Protein AF-A0AAW6GYL0-F1 (afdb_monomer_lite)

Secondary structure (DSSP, 8-state):
-HHHHHHHHHTTS-------------------------------PPPPPPPPPPPHHHHHHHHTT-EEHHHH-TTSEE--GGGSS-STTSS---SS--S-EE-HHHHHHHHHHHHHHHHH-TT---EES-----HHHHHHHHHHHTT-

Organism: Bacteroides uniformis (NCBI:txid820)

pLDDT: mean 76.3, std 22.72, range [28.3, 98.75]

Sequence (148 aa):
MERYFFYLLYLLLGCSLCGCSRKQAPKQAQDPDTETTIPYADTIAAPVPPAPVKSRTARYLDSLGFVNIAEADSSIAIDLMYTRADNFTGTLLYEDLKEAYLHPDAMKSLKRAQRLLKEQYPGYSLIVYDAARPLSVQQKMWDVVKGT

Foldseek 3Di:
DVVVVVVVVVVVPDDDDDDDDDDDDDDDDDDDDDDDDDDDDPPPPDPDPPDDDAFPVRVVCVVVVWDFLCVLDVQAAEAAQLCDCPDPLSDNLDDRDPTATADPVVSVVQVVVQVVCCVVPVPDHHYHHHHDDPVSSVVVVCVSPVPD

InterPro domains:
  IPR000755 D-alanyl-D-alanine dipeptidase [PF01427] (63-145)
  IPR000755 D-alanyl-D-alanine dipeptidase [PTHR43126] (56-143)
  IPR009045 Peptidase M74/Hedgehog-like, zinc-binding domain superfamily [G3DSA:3.30.1380.10] (63-148)
  IPR009045 Peptidase M74/Hedgehog-like, zinc-binding domain superfamily [SSF55166] (65-147)

Structure (mmCIF, N/CA/C/O backbone):
data_AF-A0AAW6GYL0-F1
#
_entry.id   AF-A0AAW6GYL0-F1
#
loop_
_atom_site.group_PDB
_atom_site.id
_atom_site.type_symbol
_atom_site.label_atom_id
_atom_site.label_alt_id
_atom_site.label_comp_id
_atom_site.label_asym_id
_atom_site.label_entity_id
_atom_site.label_seq_id
_atom_site.pdbx_PDB_ins_code
_atom_site.Cartn_x
_atom_site.Cartn_y
_atom_site.Cartn_z
_atom_site.occupancy
_atom_site.B_iso_or_equiv
_atom_site.auth_seq_id
_atom_site.auth_comp_id
_atom_site.auth_asym_id
_atom_site.auth_atom_id
_atom_site.pdbx_PDB_model_num
ATOM 1 N N . MET A 1 1 ? -42.664 20.761 11.178 1.00 59.00 1 MET A N 1
ATOM 2 C CA . MET A 1 1 ? -41.863 19.770 11.927 1.00 59.00 1 MET A CA 1
ATOM 3 C C . MET A 1 1 ? -42.710 18.694 12.613 1.00 59.00 1 MET A C 1
ATOM 5 O O . MET A 1 1 ? -42.156 17.676 12.988 1.00 59.00 1 MET A O 1
ATOM 9 N N . GLU A 1 2 ? -44.042 18.806 12.625 1.00 56.12 2 GLU A N 1
ATOM 10 C CA . GLU A 1 2 ? -44.925 17.817 13.276 1.00 56.12 2 GLU A CA 1
ATOM 11 C C . GLU A 1 2 ? -45.113 16.482 12.526 1.00 56.12 2 GLU A C 1
ATOM 13 O O . GLU A 1 2 ? -45.552 15.502 13.113 1.00 56.12 2 GLU A O 1
ATOM 18 N N . ARG A 1 3 ? -44.762 16.382 11.234 1.00 58.84 3 ARG A N 1
ATOM 19 C CA . ARG A 1 3 ? -44.929 15.128 10.461 1.00 58.84 3 ARG A CA 1
ATOM 20 C C . ARG A 1 3 ? -43.834 14.084 10.701 1.00 58.84 3 ARG A C 1
ATOM 22 O O . ARG A 1 3 ? -44.061 12.912 10.424 1.00 58.84 3 ARG A O 1
ATOM 29 N N . TYR A 1 4 ? -42.679 14.490 11.231 1.00 56.91 4 TYR A N 1
ATOM 30 C CA . TYR A 1 4 ? -41.587 13.569 11.572 1.00 56.91 4 TYR A CA 1
ATOM 31 C C . TYR A 1 4 ? -41.749 12.958 12.968 1.00 56.91 4 TYR A C 1
ATOM 33 O O . TYR A 1 4 ? -41.254 11.862 13.214 1.00 56.91 4 TYR A O 1
ATOM 41 N N . PHE A 1 5 ? -42.501 13.616 13.856 1.00 57.81 5 PHE A N 1
ATOM 42 C CA . PHE A 1 5 ? -42.729 13.133 15.216 1.00 57.81 5 PHE A CA 1
ATOM 43 C C . PHE A 1 5 ? -43.611 11.872 15.239 1.00 57.81 5 PHE A C 1
ATOM 45 O O . PHE A 1 5 ? -43.321 10.919 15.958 1.00 57.81 5 PHE A O 1
ATOM 52 N N . PHE A 1 6 ? -44.623 11.803 14.365 1.00 53.12 6 PHE A N 1
ATOM 53 C CA . PHE A 1 6 ? -45.482 10.618 14.234 1.00 53.12 6 PHE A CA 1
ATOM 54 C C . PHE A 1 6 ? -44.770 9.406 13.612 1.00 53.12 6 PHE A C 1
ATOM 56 O O . PHE A 1 6 ? -45.065 8.273 13.984 1.00 53.12 6 PHE A O 1
ATOM 63 N N . TYR A 1 7 ? -43.800 9.626 12.717 1.00 54.84 7 TYR A N 1
ATOM 64 C CA . TYR A 1 7 ? -42.993 8.545 12.134 1.00 54.84 7 TYR A CA 1
ATOM 65 C C . TYR A 1 7 ? -41.985 7.958 13.133 1.00 54.84 7 TYR A C 1
ATOM 67 O O . TYR A 1 7 ? -41.712 6.760 13.095 1.00 54.84 7 TYR A O 1
ATOM 75 N N . LEU A 1 8 ? -41.480 8.773 14.064 1.00 50.19 8 LEU A N 1
ATOM 76 C CA . LEU A 1 8 ? -40.558 8.325 15.110 1.00 50.19 8 LEU A CA 1
ATOM 77 C C . LEU A 1 8 ? -41.267 7.514 16.213 1.00 50.19 8 LEU A C 1
ATOM 79 O O . LEU A 1 8 ? -40.656 6.638 16.820 1.00 50.19 8 LEU A O 1
ATOM 83 N N . LEU A 1 9 ? -42.568 7.746 16.429 1.00 44.72 9 LEU A N 1
ATOM 84 C CA . LEU A 1 9 ? -43.371 7.006 17.410 1.00 44.72 9 LEU A CA 1
ATOM 85 C C . LEU A 1 9 ? -43.810 5.614 16.907 1.00 44.72 9 LEU A C 1
ATOM 87 O O . LEU A 1 9 ? -44.020 4.711 17.711 1.00 44.72 9 LEU A O 1
ATOM 91 N N . TYR A 1 10 ? -43.896 5.411 15.587 1.00 52.28 10 TYR A N 1
ATOM 92 C CA . TYR A 1 10 ? -44.300 4.131 14.982 1.00 52.28 10 TYR A CA 1
ATOM 93 C C . TYR A 1 10 ? -43.155 3.110 14.830 1.00 52.28 10 TYR A C 1
ATOM 95 O O . TYR A 1 10 ? -43.420 1.927 14.632 1.00 52.28 10 TYR A O 1
ATOM 103 N N . LEU A 1 11 ? -41.887 3.527 14.954 1.00 44.16 11 LEU A N 1
ATOM 104 C CA . LEU A 1 11 ? -40.728 2.632 14.807 1.00 44.16 11 LEU A CA 1
ATOM 105 C C . LEU A 1 11 ? -40.348 1.892 16.110 1.00 44.16 11 LEU A C 1
ATOM 107 O O . LEU A 1 11 ? -39.567 0.946 16.073 1.00 44.16 11 LEU A O 1
ATOM 111 N N . LEU A 1 12 ? -40.902 2.292 17.262 1.00 47.59 12 LEU A N 1
ATOM 112 C CA . LEU A 1 12 ? -40.569 1.731 18.584 1.00 47.59 12 LEU A CA 1
ATOM 113 C C . LEU A 1 12 ? -41.553 0.654 19.088 1.00 47.59 12 LEU A C 1
ATOM 115 O O . LEU A 1 12 ? -41.420 0.193 20.218 1.00 47.59 12 LEU A O 1
ATOM 119 N N . LEU A 1 13 ? -42.526 0.227 18.274 1.00 57.84 13 LEU A N 1
ATOM 120 C CA . LEU A 1 13 ? -43.645 -0.628 18.714 1.00 57.84 13 LEU A CA 1
ATOM 121 C C . LEU A 1 13 ? -43.793 -1.959 17.952 1.00 57.84 13 LEU A C 1
ATOM 123 O O . LEU A 1 13 ? -44.856 -2.573 17.984 1.00 57.84 13 LEU A O 1
ATOM 127 N N . GLY A 1 14 ? -42.736 -2.447 17.296 1.00 52.59 14 GLY A N 1
ATOM 128 C CA . GLY A 1 14 ? -42.787 -3.676 16.495 1.00 52.59 14 GLY A CA 1
ATOM 129 C C . GLY A 1 14 ? -41.647 -4.648 16.779 1.00 52.59 14 GLY A C 1
ATOM 130 O O . GLY A 1 14 ? -40.642 -4.599 16.084 1.00 52.59 14 GLY A O 1
ATOM 131 N N . CYS A 1 15 ? -41.815 -5.499 17.799 1.00 43.53 15 CYS A N 1
ATOM 132 C CA . CYS A 1 15 ? -41.383 -6.912 17.869 1.00 43.53 15 CYS A CA 1
ATOM 133 C C . CYS A 1 15 ? -41.398 -7.388 19.330 1.00 43.53 15 CYS A C 1
ATOM 135 O O . CYS A 1 15 ? -40.367 -7.622 19.957 1.00 43.53 15 CYS A O 1
ATOM 137 N N . SER A 1 16 ? -42.609 -7.523 19.871 1.00 42.50 16 SER A N 1
ATOM 138 C CA . SER A 1 16 ? -42.868 -8.350 21.045 1.00 42.50 16 SER A CA 1
ATOM 139 C C . SER A 1 16 ? -43.433 -9.688 20.564 1.00 42.50 16 SER A C 1
ATOM 141 O O . SER A 1 16 ? -44.290 -9.706 19.684 1.00 42.50 16 SER A O 1
ATOM 143 N N . LEU A 1 17 ? -42.984 -10.767 21.210 1.00 47.47 17 LEU A N 1
ATOM 144 C CA . LEU A 1 17 ? -43.530 -12.131 21.191 1.00 47.47 17 LEU A CA 1
ATOM 145 C C . LEU A 1 17 ? -43.095 -13.052 20.032 1.00 47.47 17 LEU A C 1
ATOM 147 O O . LEU A 1 17 ? -43.786 -13.222 19.035 1.00 47.47 17 LEU A O 1
ATOM 151 N N . CYS A 1 18 ? -42.023 -13.811 20.277 1.00 39.75 18 CYS A N 1
ATOM 152 C CA . CYS A 1 18 ? -42.004 -15.235 19.942 1.00 39.75 18 CYS A CA 1
ATOM 153 C C . CYS A 1 18 ? -41.511 -16.002 21.175 1.00 39.75 18 CYS A C 1
ATOM 155 O O . CYS A 1 18 ? -40.316 -16.108 21.441 1.00 39.75 18 CYS A O 1
ATOM 157 N N . GLY A 1 19 ? -42.466 -16.449 21.988 1.00 37.62 19 GLY A N 1
ATOM 158 C CA . GLY A 1 19 ? -42.246 -17.382 23.080 1.00 37.62 19 GLY A CA 1
ATOM 159 C C . GLY A 1 19 ? -42.923 -18.704 22.746 1.00 37.62 19 GLY A C 1
ATOM 160 O O . GLY A 1 19 ? -44.115 -18.715 22.466 1.00 37.62 19 GLY A O 1
ATOM 161 N N . CYS A 1 20 ? -42.178 -19.804 22.839 1.00 40.09 20 CYS A N 1
ATOM 162 C CA . CYS A 1 20 ? -42.718 -21.143 23.063 1.00 40.09 20 CYS A CA 1
ATOM 163 C C . CYS A 1 20 ? -41.805 -21.870 24.057 1.00 40.09 20 CYS A C 1
ATOM 165 O O . CYS A 1 20 ? -40.592 -21.960 23.878 1.00 40.09 20 CYS A O 1
ATOM 167 N N . SER A 1 21 ? -42.415 -22.330 25.148 1.00 34.84 21 SER A N 1
ATOM 168 C CA . SER A 1 21 ? -41.786 -22.929 26.324 1.00 34.84 21 SER A CA 1
ATOM 169 C C . SER A 1 21 ? -41.535 -24.436 26.183 1.00 34.84 21 SER A C 1
ATOM 171 O O . SER A 1 21 ? -42.424 -25.181 25.790 1.00 34.84 21 SER A O 1
ATOM 173 N N . ARG A 1 22 ? -40.345 -24.848 26.645 1.00 42.56 22 ARG A N 1
ATOM 174 C CA . ARG A 1 22 ? -40.067 -25.831 27.719 1.00 42.56 22 ARG A CA 1
ATOM 175 C C . ARG A 1 22 ? -40.692 -27.235 27.633 1.00 42.56 22 ARG A C 1
ATOM 177 O O . ARG A 1 22 ? -41.895 -27.377 27.809 1.00 42.56 22 ARG A O 1
ATOM 184 N N . LYS A 1 23 ? -39.837 -28.272 27.676 1.00 36.44 23 LYS A N 1
ATOM 185 C CA . LYS A 1 23 ? -40.008 -29.444 28.567 1.00 36.44 23 LYS A CA 1
ATOM 186 C C . LYS A 1 23 ? -38.651 -29.967 29.066 1.00 36.44 23 LYS A C 1
ATOM 188 O O . LYS A 1 23 ? -37.747 -30.212 28.280 1.00 36.44 23 LYS A O 1
ATOM 193 N N . GLN A 1 24 ? -38.541 -30.118 30.387 1.00 41.09 24 GLN A N 1
ATOM 194 C CA . GLN A 1 24 ? -37.512 -30.868 31.121 1.00 41.09 24 GLN A CA 1
ATOM 195 C C . GLN A 1 24 ? -38.143 -32.153 31.674 1.00 41.09 24 GLN A C 1
ATOM 197 O O . GLN A 1 24 ? -39.310 -32.096 32.062 1.00 41.09 24 GLN A O 1
ATOM 202 N N . ALA A 1 25 ? -37.354 -33.231 31.791 1.00 38.41 25 ALA A N 1
ATOM 203 C CA . ALA A 1 25 ? -37.314 -34.222 32.893 1.00 38.41 25 ALA A CA 1
ATOM 204 C C . ALA A 1 25 ? -36.426 -35.435 32.489 1.00 38.41 25 ALA A C 1
ATOM 206 O O . ALA A 1 25 ? -36.305 -35.675 31.291 1.00 38.41 25 ALA A O 1
ATOM 207 N N . PRO A 1 26 ? -35.951 -36.307 33.411 1.00 36.94 26 PRO A N 1
ATOM 208 C CA . PRO A 1 26 ? -35.303 -36.056 34.712 1.00 36.94 26 PRO A CA 1
ATOM 209 C C . PRO A 1 26 ? -34.039 -36.941 34.991 1.00 36.94 26 PRO A C 1
ATOM 211 O O . PRO A 1 26 ? -33.805 -37.928 34.309 1.00 36.94 26 PRO A O 1
ATOM 214 N N . LYS A 1 27 ? -33.285 -36.569 36.052 1.00 28.30 27 LYS A N 1
ATOM 215 C CA . LYS A 1 27 ? -32.412 -37.341 36.993 1.00 28.30 27 LYS A CA 1
ATOM 216 C C . LYS A 1 27 ? -31.652 -38.605 36.522 1.00 28.30 27 LYS A C 1
ATOM 218 O O . LYS A 1 27 ? -32.295 -39.600 36.232 1.00 28.30 27 LYS A O 1
ATOM 223 N N . GLN A 1 28 ? -30.338 -38.671 36.800 1.00 31.31 28 GLN A N 1
ATOM 224 C CA . GLN A 1 28 ? -29.780 -39.316 38.015 1.00 31.31 28 GLN A CA 1
ATOM 225 C C . GLN A 1 28 ? -28.267 -39.045 38.171 1.00 31.31 28 GLN A C 1
ATOM 227 O O . GLN A 1 28 ? -27.559 -38.865 37.189 1.00 31.31 28 GLN A O 1
ATOM 232 N N . ALA A 1 29 ? -27.807 -38.978 39.421 1.00 35.47 29 ALA A N 1
ATOM 233 C CA . ALA A 1 29 ? -26.422 -38.771 39.837 1.00 35.47 29 ALA A CA 1
ATOM 234 C C . ALA A 1 29 ? -25.670 -40.104 39.973 1.00 35.47 29 ALA A C 1
ATOM 236 O O . ALA A 1 29 ? -26.297 -41.065 40.405 1.00 35.47 29 ALA A O 1
ATOM 237 N N . GLN A 1 30 ? -24.359 -40.124 39.700 1.00 31.91 30 GLN A N 1
ATOM 238 C CA . GLN A 1 30 ? -23.316 -40.666 40.591 1.00 31.91 30 GLN A CA 1
ATOM 239 C C . GLN A 1 30 ? -21.930 -40.614 39.934 1.00 31.91 30 GLN A C 1
ATOM 241 O O . GLN A 1 30 ? -21.728 -41.114 38.833 1.00 31.91 30 GLN A O 1
ATOM 246 N N . ASP A 1 31 ? -21.010 -39.998 40.668 1.00 41.09 31 ASP A N 1
ATOM 247 C CA . ASP A 1 31 ? -19.559 -40.135 40.568 1.00 41.09 31 ASP A CA 1
ATOM 248 C C . ASP A 1 31 ? -19.160 -41.516 41.127 1.00 41.09 31 ASP A C 1
ATOM 250 O O . ASP A 1 31 ? -19.788 -41.982 42.091 1.00 41.09 31 ASP A O 1
ATOM 254 N N . PRO A 1 32 ? -18.186 -42.206 40.517 1.00 38.94 32 PRO A N 1
ATOM 255 C CA . PRO A 1 32 ? -16.991 -42.465 41.308 1.00 38.94 32 PRO A CA 1
ATOM 256 C C . PRO A 1 32 ? -15.691 -42.358 40.501 1.00 38.94 32 PRO A C 1
ATOM 258 O O . PRO A 1 32 ? -15.515 -42.998 39.462 1.00 38.94 32 PRO A O 1
ATOM 261 N N . ASP A 1 33 ? -14.756 -41.615 41.081 1.00 40.06 33 ASP A N 1
ATOM 262 C CA . ASP A 1 33 ? -13.311 -41.823 41.091 1.00 40.06 33 ASP A CA 1
ATOM 263 C C . ASP A 1 33 ? -12.837 -43.116 40.406 1.00 40.06 33 ASP A C 1
ATOM 265 O O . ASP A 1 33 ? -12.988 -44.232 40.911 1.00 40.06 33 ASP A O 1
ATOM 269 N N . THR A 1 34 ? -12.168 -42.971 39.265 1.00 34.66 34 THR A N 1
ATOM 270 C CA . THR A 1 34 ? -11.140 -43.925 38.842 1.00 34.66 34 THR A CA 1
ATOM 271 C C . THR A 1 34 ? -9.997 -43.143 38.218 1.00 34.66 34 THR A C 1
ATOM 273 O O . THR A 1 34 ? -9.993 -42.785 37.042 1.00 34.66 34 THR A O 1
ATOM 276 N N . GLU A 1 35 ? -9.018 -42.868 39.070 1.00 44.88 35 GLU A N 1
ATOM 277 C CA . GLU A 1 35 ? -7.648 -42.555 38.709 1.00 44.88 35 GLU A CA 1
ATOM 278 C C . GLU A 1 35 ? -7.136 -43.640 37.749 1.00 44.88 35 GLU A C 1
ATOM 280 O O . GLU A 1 35 ? -6.957 -44.804 38.103 1.00 44.88 35 GLU A O 1
ATOM 285 N N . THR A 1 36 ? -6.955 -43.288 36.480 1.00 35.53 36 THR A N 1
ATOM 286 C CA . THR A 1 36 ? -6.144 -44.079 35.555 1.00 35.53 36 THR A CA 1
ATOM 287 C C . THR A 1 36 ? -5.279 -43.119 34.768 1.00 35.53 36 THR A C 1
ATOM 289 O O . THR A 1 36 ? -5.663 -42.558 33.745 1.00 35.53 36 THR A O 1
ATOM 292 N N . THR A 1 37 ? -4.091 -42.921 35.322 1.00 44.31 37 THR A N 1
ATOM 293 C CA . THR A 1 37 ? -2.907 -42.348 34.700 1.00 44.31 37 THR A CA 1
ATOM 294 C C . THR A 1 37 ? -2.661 -43.013 33.346 1.00 44.31 37 THR A C 1
ATOM 296 O O . THR A 1 37 ? -2.134 -44.122 33.279 1.00 44.31 37 THR A O 1
ATOM 299 N N . ILE A 1 38 ? -3.038 -42.339 32.257 1.00 46.97 38 ILE A N 1
ATOM 300 C CA . ILE A 1 38 ? -2.552 -42.662 30.914 1.00 46.97 38 ILE A CA 1
ATOM 301 C C . ILE A 1 38 ? -1.407 -41.685 30.615 1.00 46.97 38 ILE A C 1
ATOM 303 O O . ILE A 1 38 ? -1.604 -40.472 30.723 1.00 46.97 38 ILE A O 1
ATOM 307 N N . PRO A 1 39 ? -0.197 -42.185 30.312 1.00 42.12 39 PRO A N 1
ATOM 308 C CA . PRO A 1 39 ? 0.994 -41.361 30.171 1.00 42.12 39 PRO A CA 1
ATOM 309 C C . PRO A 1 39 ? 0.854 -40.406 28.983 1.00 42.12 39 PRO A C 1
ATOM 311 O O . PRO A 1 39 ? 0.463 -40.812 27.888 1.00 42.12 39 PRO A O 1
ATOM 314 N N . TYR A 1 40 ? 1.195 -39.136 29.221 1.00 44.03 40 TYR A N 1
ATOM 315 C CA . TYR A 1 40 ? 1.368 -38.115 28.193 1.00 44.03 40 TYR A CA 1
ATOM 316 C C . TYR A 1 40 ? 2.345 -38.636 27.136 1.00 44.03 40 TYR A C 1
ATOM 318 O O . TYR A 1 40 ? 3.555 -38.666 27.347 1.00 44.03 40 TYR A O 1
ATOM 326 N N . ALA A 1 41 ? 1.808 -39.070 25.998 1.00 41.22 41 ALA A N 1
ATOM 327 C CA . ALA A 1 41 ? 2.597 -39.216 24.794 1.00 41.22 41 ALA A CA 1
ATOM 328 C C . ALA A 1 41 ? 2.952 -37.804 24.323 1.00 41.22 41 ALA A C 1
ATOM 330 O O . ALA A 1 41 ? 2.061 -37.010 24.006 1.00 41.22 41 ALA A O 1
ATOM 331 N N . ASP A 1 42 ? 4.252 -37.506 24.322 1.00 46.69 42 ASP A N 1
ATOM 332 C CA . ASP A 1 42 ? 4.854 -36.328 23.709 1.00 46.69 42 ASP A CA 1
ATOM 333 C C . ASP A 1 42 ? 4.278 -36.132 22.306 1.00 46.69 42 ASP A C 1
ATOM 335 O O . ASP A 1 42 ? 4.674 -36.770 21.327 1.00 46.69 42 ASP A O 1
ATOM 339 N N . THR A 1 43 ? 3.299 -35.239 22.207 1.00 54.97 43 THR A N 1
ATOM 340 C CA . THR A 1 43 ? 2.833 -34.748 20.921 1.00 54.97 43 THR A CA 1
ATOM 341 C C . THR A 1 43 ? 3.906 -33.784 20.455 1.00 54.97 43 THR A C 1
ATOM 343 O O . THR A 1 43 ? 3.921 -32.618 20.847 1.00 54.97 43 THR A O 1
ATOM 346 N N . ILE A 1 44 ? 4.849 -34.295 19.664 1.00 52.12 44 ILE A N 1
ATOM 347 C CA . ILE A 1 44 ? 5.792 -33.474 18.910 1.00 52.12 44 ILE A CA 1
ATOM 348 C C . ILE A 1 44 ? 4.941 -32.505 18.092 1.00 52.12 44 ILE A C 1
ATOM 350 O O . ILE A 1 44 ? 4.287 -32.896 17.123 1.00 52.12 44 ILE A O 1
ATOM 354 N N . ALA A 1 45 ? 4.896 -31.248 18.535 1.00 53.41 45 ALA A N 1
ATOM 355 C CA . ALA A 1 45 ? 4.275 -30.170 17.796 1.00 53.41 45 ALA 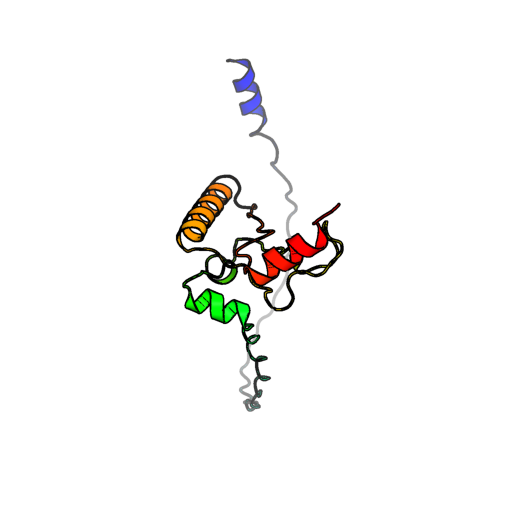A CA 1
ATOM 356 C C . ALA A 1 45 ? 4.891 -30.168 16.395 1.00 53.41 45 ALA A C 1
ATOM 358 O O . ALA A 1 45 ? 6.111 -30.055 16.247 1.00 53.41 45 ALA A O 1
ATOM 359 N N . ALA A 1 46 ? 4.055 -30.351 15.372 1.00 59.56 46 ALA A N 1
ATOM 360 C CA . ALA A 1 46 ? 4.494 -30.216 13.994 1.00 59.56 46 ALA A CA 1
ATOM 361 C C . ALA A 1 46 ? 5.228 -28.868 13.845 1.00 59.56 46 ALA A C 1
ATOM 363 O O . ALA A 1 46 ? 4.756 -27.871 14.406 1.00 59.56 46 ALA A O 1
ATOM 364 N N . PRO A 1 47 ? 6.368 -28.806 13.132 1.00 60.16 47 PRO A N 1
A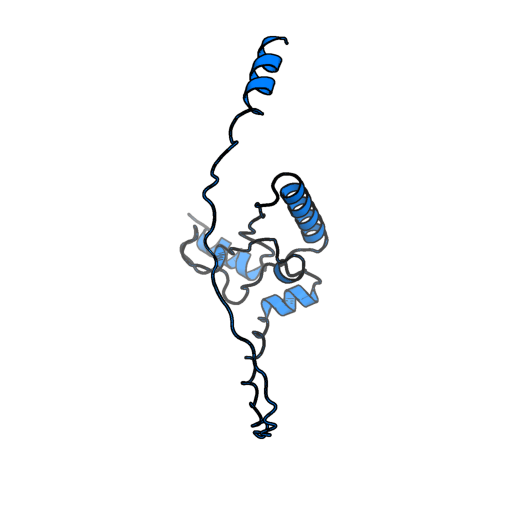TOM 365 C CA . PRO A 1 47 ? 7.081 -27.554 12.949 1.00 60.16 47 PRO A CA 1
ATOM 366 C C . PRO A 1 47 ? 6.128 -26.544 12.316 1.00 60.16 47 PRO A C 1
ATOM 368 O O . PRO A 1 47 ? 5.614 -26.773 11.219 1.00 60.16 47 PRO A O 1
ATOM 371 N N . VAL A 1 48 ? 5.874 -25.437 13.015 1.00 60.66 48 VAL A N 1
ATOM 372 C CA . VAL A 1 48 ? 5.200 -24.283 12.420 1.00 60.66 48 VAL A CA 1
ATOM 373 C C . VAL A 1 48 ? 6.013 -23.920 11.175 1.00 60.66 48 VAL A C 1
ATOM 375 O O . VAL A 1 48 ? 7.233 -23.756 11.298 1.00 60.66 48 VAL A O 1
ATOM 378 N N . PRO A 1 49 ? 5.404 -23.857 9.975 1.00 65.25 49 PRO A N 1
ATOM 379 C CA . PRO A 1 49 ? 6.146 -23.502 8.777 1.00 65.25 49 PRO A CA 1
ATOM 380 C C . PRO A 1 49 ? 6.846 -22.158 9.020 1.00 65.25 49 PRO A C 1
ATOM 382 O O . PRO A 1 49 ? 6.233 -21.257 9.602 1.00 65.25 49 PRO A O 1
ATOM 385 N N . PRO A 1 50 ? 8.126 -22.015 8.632 1.00 66.06 50 PRO A N 1
ATOM 386 C CA . PRO A 1 50 ? 8.842 -20.768 8.839 1.00 66.06 50 PRO A CA 1
ATOM 387 C C . PRO A 1 50 ? 8.060 -19.634 8.180 1.00 66.06 50 PRO A C 1
ATOM 389 O O . PRO A 1 50 ? 7.535 -19.794 7.074 1.00 66.06 50 PRO A O 1
ATOM 392 N N . ALA A 1 51 ? 7.970 -18.497 8.875 1.00 64.31 51 ALA A N 1
ATOM 393 C CA . ALA A 1 51 ? 7.341 -17.305 8.327 1.00 64.31 51 ALA A CA 1
ATOM 394 C C . ALA A 1 51 ? 7.925 -17.016 6.929 1.00 64.31 51 ALA A C 1
ATOM 396 O O . ALA A 1 51 ? 9.133 -17.203 6.724 1.00 64.31 51 ALA A O 1
ATOM 397 N N . PRO A 1 52 ? 7.096 -16.600 5.956 1.00 70.31 52 PRO A N 1
ATOM 398 C CA . PRO A 1 52 ? 7.561 -16.368 4.599 1.00 70.31 52 PRO A CA 1
ATOM 399 C C . PRO A 1 52 ? 8.711 -15.361 4.609 1.00 70.31 52 PRO A C 1
ATOM 401 O O . PRO A 1 52 ? 8.645 -14.298 5.226 1.00 70.31 52 PRO A O 1
ATOM 404 N N . VAL A 1 53 ? 9.799 -15.720 3.937 1.00 83.88 53 VAL A N 1
ATOM 405 C CA . VAL A 1 53 ? 10.999 -14.890 3.868 1.00 83.88 53 VAL A CA 1
ATOM 406 C C . 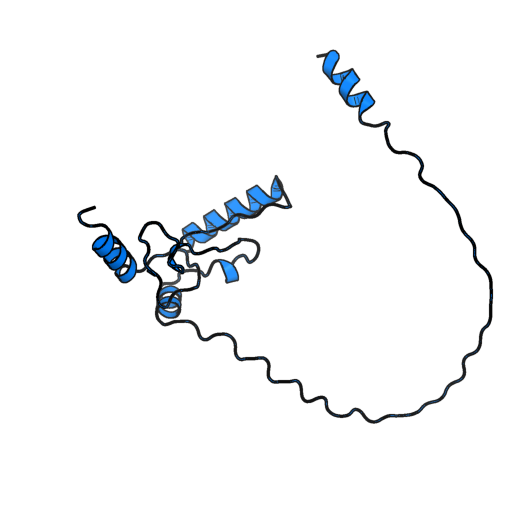VAL A 1 53 ? 10.677 -13.617 3.075 1.00 83.88 53 VAL A C 1
ATOM 408 O O . VAL A 1 53 ? 10.328 -13.711 1.899 1.00 83.88 53 VAL A O 1
ATOM 411 N N . LYS A 1 54 ? 10.838 -12.433 3.692 1.00 88.81 54 LYS A N 1
ATOM 412 C CA . LYS A 1 54 ? 10.655 -11.133 3.013 1.00 88.81 54 LYS A CA 1
ATOM 413 C C . LYS A 1 54 ? 11.490 -11.055 1.733 1.00 88.81 54 LYS A C 1
ATOM 415 O O . LYS A 1 54 ? 12.672 -11.432 1.749 1.00 88.81 54 LYS A O 1
ATOM 420 N N . SER A 1 55 ? 10.891 -10.528 0.663 1.00 90.00 55 SER A N 1
ATOM 421 C CA . SER A 1 55 ? 11.552 -10.338 -0.633 1.00 90.00 55 SER A CA 1
ATOM 422 C C . SER A 1 55 ? 12.670 -9.295 -0.568 1.00 90.00 55 SER A C 1
ATOM 424 O O . SER A 1 55 ? 12.839 -8.588 0.430 1.00 90.00 55 SER A O 1
ATOM 426 N N . ARG A 1 56 ? 13.470 -9.189 -1.638 1.00 90.69 56 ARG A N 1
ATOM 427 C CA . ARG A 1 56 ? 14.544 -8.189 -1.707 1.00 90.69 56 ARG A CA 1
ATOM 428 C C . ARG A 1 56 ? 13.963 -6.778 -1.666 1.00 90.69 56 ARG A C 1
ATOM 430 O O . ARG A 1 56 ? 14.460 -5.952 -0.904 1.00 90.69 56 ARG A O 1
ATOM 437 N N . THR A 1 57 ? 12.910 -6.527 -2.442 1.00 90.50 57 THR A N 1
ATOM 438 C CA . THR A 1 57 ? 12.230 -5.230 -2.462 1.00 90.50 57 THR A CA 1
ATOM 439 C C . THR A 1 57 ? 11.624 -4.878 -1.102 1.00 90.50 57 THR A C 1
ATOM 441 O O . THR A 1 57 ? 11.786 -3.748 -0.650 1.00 90.50 57 THR A O 1
ATOM 444 N N . ALA A 1 58 ? 11.004 -5.836 -0.405 1.00 92.50 58 ALA A N 1
ATOM 445 C CA . ALA A 1 58 ? 10.446 -5.603 0.930 1.00 92.50 58 ALA A CA 1
ATOM 446 C C . ALA A 1 58 ? 11.522 -5.198 1.950 1.00 92.50 58 ALA A C 1
ATOM 448 O O . ALA A 1 58 ? 11.387 -4.186 2.631 1.00 92.50 58 ALA A O 1
ATOM 449 N N . ARG A 1 59 ? 12.654 -5.917 1.986 1.00 93.62 59 ARG A N 1
ATOM 450 C CA . ARG A 1 59 ? 13.794 -5.564 2.856 1.00 93.62 59 ARG A CA 1
ATOM 451 C C . ARG A 1 59 ? 14.388 -4.198 2.523 1.00 93.62 59 ARG A C 1
ATOM 453 O O . ARG A 1 59 ? 14.835 -3.485 3.417 1.00 93.62 59 ARG A O 1
ATOM 460 N N . TYR A 1 60 ? 14.424 -3.840 1.241 1.00 92.62 60 TYR A N 1
ATOM 461 C CA . TYR A 1 60 ? 14.876 -2.520 0.816 1.00 92.62 60 TYR A CA 1
ATOM 462 C C . TYR A 1 60 ? 13.938 -1.422 1.335 1.00 92.62 60 TYR A C 1
ATOM 464 O O . TYR A 1 60 ? 14.411 -0.451 1.920 1.00 92.62 60 TYR A O 1
ATOM 472 N N . LEU A 1 61 ? 12.622 -1.599 1.210 1.00 94.62 61 LEU A N 1
ATOM 473 C CA . LEU A 1 61 ? 11.632 -0.661 1.745 1.00 94.62 61 LEU A CA 1
ATOM 474 C C . LEU A 1 61 ? 11.706 -0.553 3.276 1.00 94.62 61 LEU A C 1
ATOM 476 O O . LEU A 1 61 ? 11.712 0.565 3.794 1.00 94.62 61 LEU A O 1
ATOM 480 N N . ASP A 1 62 ? 11.869 -1.677 3.981 1.00 95.06 62 ASP A N 1
ATOM 481 C CA . ASP A 1 62 ? 12.130 -1.693 5.427 1.00 95.06 62 ASP A CA 1
ATOM 482 C C . ASP A 1 62 ? 13.368 -0.835 5.767 1.00 95.06 62 ASP A C 1
ATOM 484 O O . ASP A 1 62 ? 13.327 -0.005 6.673 1.00 95.06 62 ASP A O 1
ATOM 488 N N . SER A 1 63 ? 14.463 -0.976 5.005 1.00 95.81 63 SER A N 1
ATOM 489 C CA . SER A 1 63 ? 15.704 -0.213 5.230 1.00 95.81 63 SER A CA 1
ATOM 490 C C . SER A 1 63 ? 15.563 1.296 4.999 1.00 95.81 63 SER A C 1
ATOM 492 O O . SER A 1 63 ? 16.323 2.079 5.565 1.00 95.81 63 SER A O 1
ATOM 494 N N . LEU A 1 64 ? 14.578 1.709 4.195 1.00 96.00 64 LEU A N 1
ATOM 495 C CA . LEU A 1 64 ? 14.222 3.110 3.964 1.00 96.00 64 LEU A CA 1
ATOM 496 C C . LEU A 1 64 ? 13.234 3.657 5.010 1.00 96.00 64 LEU A C 1
ATOM 498 O O . LEU A 1 64 ? 12.854 4.824 4.934 1.00 96.00 64 LEU A O 1
ATOM 502 N N . GLY A 1 65 ? 12.789 2.831 5.961 1.00 97.31 65 GLY A N 1
ATOM 503 C CA . GLY A 1 65 ? 11.806 3.212 6.975 1.00 97.31 65 GLY A CA 1
ATOM 504 C C . GLY A 1 65 ? 10.363 3.250 6.467 1.00 97.31 65 GLY A C 1
ATOM 505 O O . GLY A 1 65 ? 9.511 3.874 7.100 1.00 97.31 65 GLY A O 1
ATOM 506 N N . PHE A 1 66 ? 10.066 2.606 5.334 1.00 97.69 66 PHE A N 1
ATOM 507 C CA . PHE A 1 66 ? 8.682 2.411 4.907 1.00 97.69 66 PHE A CA 1
ATOM 508 C C . PHE A 1 66 ? 7.996 1.399 5.823 1.00 97.69 66 PHE A C 1
ATOM 510 O O . PHE A 1 66 ? 8.613 0.483 6.360 1.00 97.69 66 PHE A O 1
ATOM 517 N N . VAL A 1 67 ? 6.690 1.566 5.988 1.00 98.00 67 VAL A N 1
ATOM 518 C CA . VAL A 1 67 ? 5.881 0.797 6.930 1.00 98.00 67 VAL A CA 1
ATOM 519 C C . VAL A 1 67 ? 4.986 -0.166 6.166 1.00 98.00 67 VAL A C 1
ATOM 521 O O . VAL A 1 67 ? 4.258 0.256 5.265 1.00 98.00 67 VAL A O 1
ATOM 524 N N . ASN A 1 68 ? 5.014 -1.445 6.541 1.00 97.44 68 ASN A N 1
ATOM 525 C CA . ASN A 1 68 ? 4.095 -2.452 6.021 1.00 97.44 68 ASN A CA 1
ATOM 526 C C . ASN A 1 68 ? 2.683 -2.212 6.589 1.00 97.44 68 ASN A C 1
ATOM 528 O O . ASN A 1 68 ? 2.489 -2.167 7.806 1.00 97.44 68 ASN A O 1
ATOM 532 N N . ILE A 1 69 ? 1.689 -2.055 5.711 1.00 97.94 69 ILE A N 1
ATOM 533 C CA . ILE A 1 69 ? 0.305 -1.743 6.096 1.00 97.94 69 ILE A CA 1
ATOM 534 C C . ILE A 1 69 ? -0.312 -2.879 6.920 1.00 97.94 69 ILE A C 1
ATOM 536 O O . ILE A 1 69 ? -0.939 -2.605 7.941 1.00 97.94 69 ILE A O 1
ATOM 540 N N . ALA A 1 70 ? -0.111 -4.138 6.513 1.00 96.06 70 ALA A N 1
ATOM 541 C CA . ALA A 1 70 ? -0.700 -5.302 7.180 1.00 96.06 70 ALA A CA 1
ATOM 542 C C . ALA A 1 70 ? -0.163 -5.478 8.607 1.00 96.06 70 ALA A C 1
ATOM 544 O O . ALA A 1 70 ? -0.905 -5.865 9.508 1.00 96.06 70 ALA A O 1
ATOM 545 N N . GLU A 1 71 ? 1.120 -5.166 8.809 1.00 96.12 71 GLU A N 1
ATOM 546 C CA . GLU A 1 71 ? 1.760 -5.182 10.126 1.00 96.12 71 GLU A CA 1
ATOM 547 C C . GLU A 1 7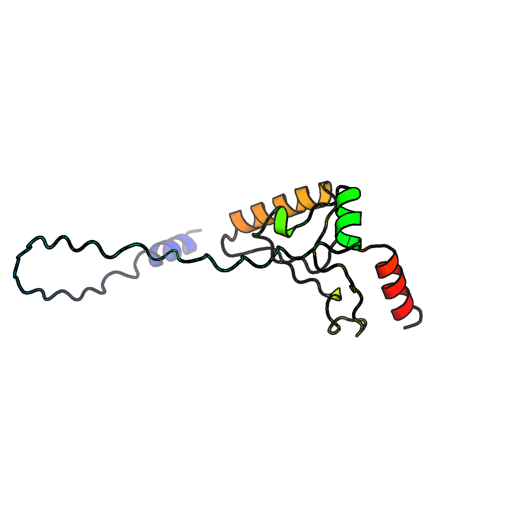1 ? 1.284 -4.004 10.999 1.00 96.12 71 GLU A C 1
ATOM 549 O O . GLU A 1 71 ? 1.096 -4.154 12.206 1.00 96.12 71 GLU A O 1
ATOM 554 N N . ALA A 1 72 ? 1.064 -2.826 10.405 1.00 97.44 72 ALA A N 1
ATOM 555 C CA . ALA A 1 72 ? 0.708 -1.609 11.137 1.00 97.44 72 ALA A CA 1
ATOM 556 C C . ALA A 1 72 ? -0.784 -1.482 11.495 1.00 97.44 72 ALA A C 1
ATOM 558 O O . ALA A 1 72 ? -1.118 -0.792 12.472 1.00 97.44 72 ALA A O 1
ATOM 559 N N . ASP A 1 73 ? -1.673 -2.063 10.685 1.00 97.75 73 ASP A N 1
ATOM 560 C CA . ASP A 1 73 ? -3.122 -2.108 10.897 1.00 97.75 73 ASP A CA 1
ATOM 561 C C . ASP A 1 73 ? -3.761 -3.247 10.079 1.00 97.75 73 ASP A C 1
ATOM 563 O O . ASP A 1 73 ? -4.130 -3.083 8.915 1.00 97.75 73 ASP A O 1
ATOM 567 N N . SER A 1 74 ? -3.948 -4.403 10.719 1.00 97.00 74 SER A N 1
ATOM 568 C CA . SER A 1 74 ? -4.546 -5.593 10.098 1.00 97.00 74 SER A CA 1
ATOM 569 C C . SER A 1 74 ? -6.038 -5.454 9.775 1.00 97.00 74 SER A C 1
ATOM 571 O O . SER A 1 74 ? -6.617 -6.343 9.153 1.00 97.00 74 SER A O 1
ATOM 573 N N . SER A 1 75 ? -6.685 -4.355 10.183 1.00 97.25 75 SER A N 1
ATOM 574 C CA . SER A 1 75 ? -8.082 -4.095 9.838 1.00 97.25 75 SER A CA 1
ATOM 575 C C . SER A 1 75 ? -8.255 -3.504 8.437 1.00 97.25 75 SER A C 1
ATOM 577 O O . SER A 1 75 ? -9.387 -3.422 7.954 1.00 97.25 75 SER A O 1
ATOM 579 N N . ILE A 1 76 ?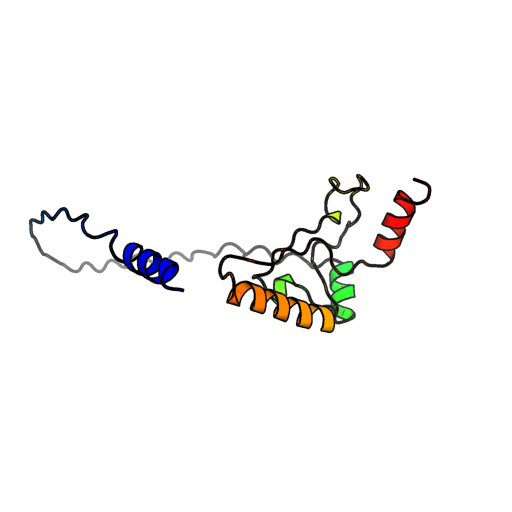 -7.164 -3.080 7.796 1.00 98.06 76 ILE A N 1
ATOM 580 C CA . ILE A 1 76 ? -7.145 -2.554 6.431 1.00 98.06 76 ILE A CA 1
ATOM 581 C C . ILE A 1 76 ? -6.957 -3.721 5.461 1.00 98.06 76 ILE A C 1
ATOM 583 O O . ILE A 1 76 ? -6.007 -4.493 5.577 1.00 98.06 76 ILE A O 1
ATOM 587 N N . ALA A 1 77 ? -7.857 -3.841 4.487 1.00 96.56 77 ALA A N 1
ATOM 588 C CA . ALA A 1 77 ? -7.743 -4.850 3.446 1.00 96.56 77 ALA A CA 1
ATOM 589 C C . ALA A 1 77 ? -6.681 -4.442 2.416 1.00 96.56 77 ALA A C 1
ATOM 591 O O . ALA A 1 77 ? -6.512 -3.262 2.103 1.00 96.56 77 ALA A O 1
ATOM 592 N N . ILE A 1 78 ? -5.978 -5.424 1.859 1.00 95.25 78 ILE A N 1
ATOM 593 C CA . ILE A 1 78 ? -4.959 -5.215 0.830 1.00 95.25 78 ILE A CA 1
ATOM 594 C C . ILE A 1 78 ? -5.308 -6.102 -0.356 1.00 95.25 78 ILE A C 1
ATOM 596 O O . ILE A 1 78 ? -5.458 -7.313 -0.205 1.00 95.25 78 ILE A O 1
ATOM 600 N N . ASP A 1 79 ? -5.409 -5.492 -1.530 1.00 91.81 79 ASP A N 1
ATOM 601 C CA . ASP A 1 79 ? -5.642 -6.183 -2.793 1.00 91.81 79 ASP A CA 1
ATOM 602 C C . ASP A 1 79 ? -4.767 -5.564 -3.885 1.00 91.81 79 ASP A C 1
ATOM 604 O O . ASP A 1 79 ? -5.208 -4.737 -4.675 1.00 91.81 79 ASP A O 1
ATOM 608 N N . LEU A 1 80 ? -3.477 -5.902 -3.884 1.00 90.75 80 LEU A N 1
ATOM 609 C CA . LEU A 1 80 ? -2.506 -5.264 -4.771 1.00 90.75 80 LEU A CA 1
ATOM 610 C C . LEU A 1 80 ? -2.758 -5.628 -6.242 1.00 90.75 80 LEU A C 1
ATOM 612 O O . LEU A 1 80 ? -2.324 -6.682 -6.713 1.00 90.75 80 LEU A O 1
ATOM 616 N N . MET A 1 81 ? -3.385 -4.717 -6.987 1.00 85.69 81 MET A N 1
ATOM 617 C CA . MET A 1 81 ? -3.864 -4.939 -8.359 1.00 85.69 81 MET A CA 1
ATOM 618 C C . MET A 1 81 ? -2.744 -5.365 -9.325 1.00 85.69 81 MET A C 1
ATOM 620 O O . MET A 1 81 ? -2.928 -6.211 -10.194 1.00 85.69 81 MET A O 1
ATOM 624 N N . TYR A 1 82 ? -1.538 -4.826 -9.149 1.00 79.75 82 TYR A N 1
ATOM 625 C CA . TYR A 1 82 ? -0.402 -5.092 -10.039 1.00 79.75 82 TYR A CA 1
ATOM 626 C C . TYR A 1 82 ? 0.379 -6.379 -9.712 1.00 79.75 82 TYR A C 1
ATOM 628 O O . TYR A 1 82 ? 1.361 -6.687 -10.393 1.00 79.75 82 TYR A O 1
ATOM 636 N N . THR A 1 83 ? -0.065 -7.150 -8.709 1.00 81.06 83 THR A N 1
ATOM 637 C CA . THR A 1 83 ? 0.420 -8.523 -8.429 1.00 81.06 83 THR A CA 1
ATOM 638 C C . THR A 1 83 ? -0.260 -9.589 -9.284 1.00 81.06 83 THR A C 1
ATOM 640 O O . THR A 1 83 ? 0.001 -10.780 -9.116 1.00 81.06 83 THR A O 1
ATOM 643 N N . ARG A 1 84 ? -1.147 -9.183 -10.193 1.00 82.44 84 ARG A N 1
ATOM 644 C CA . ARG A 1 84 ? -1.939 -10.068 -11.042 1.00 82.44 84 ARG A CA 1
ATOM 645 C C . ARG A 1 84 ? -1.908 -9.569 -12.483 1.00 82.44 84 ARG A C 1
ATOM 647 O O . ARG A 1 84 ? -1.612 -8.401 -12.723 1.00 82.44 84 ARG A O 1
ATOM 654 N N . ALA A 1 85 ? -2.186 -10.447 -13.443 1.00 82.00 85 ALA A N 1
ATOM 655 C CA . ALA A 1 85 ? -2.223 -10.084 -14.863 1.00 82.00 85 ALA A CA 1
ATOM 656 C C . ALA A 1 85 ? -3.551 -9.427 -15.290 1.00 82.00 85 ALA A C 1
ATOM 658 O O . ALA A 1 85 ? -3.606 -8.807 -16.347 1.00 82.00 85 ALA A O 1
ATOM 659 N N . ASP A 1 86 ? -4.599 -9.512 -14.466 1.00 85.19 86 ASP A N 1
ATOM 660 C CA . ASP A 1 86 ? -5.916 -8.891 -14.669 1.00 85.19 86 ASP A CA 1
ATOM 661 C C . ASP A 1 86 ? -5.922 -7.394 -14.308 1.00 85.19 86 ASP A C 1
ATOM 663 O O . ASP A 1 86 ? -6.847 -6.877 -13.689 1.00 85.19 86 ASP A O 1
ATOM 667 N N . ASN A 1 87 ? -4.880 -6.674 -14.722 1.00 86.06 87 ASN A N 1
ATOM 668 C CA . ASN A 1 87 ? -4.802 -5.224 -14.598 1.00 86.06 87 ASN A CA 1
ATOM 669 C C . ASN A 1 87 ? -4.817 -4.564 -15.985 1.00 86.06 87 ASN A C 1
ATOM 671 O O . ASN A 1 87 ? -4.729 -5.233 -17.012 1.00 86.06 87 ASN A O 1
ATOM 675 N N . PHE A 1 88 ? -4.905 -3.234 -16.027 1.00 83.62 88 PHE A N 1
ATOM 676 C CA . PHE A 1 88 ? -5.054 -2.491 -17.283 1.00 83.62 88 PHE A CA 1
ATOM 677 C C . PHE A 1 88 ? -3.898 -2.689 -18.285 1.00 83.62 88 PHE A C 1
ATOM 679 O O . PHE A 1 88 ? -4.079 -2.446 -19.473 1.00 83.62 88 PHE A O 1
ATOM 686 N N . THR A 1 89 ? -2.723 -3.133 -17.826 1.00 79.81 89 THR A N 1
ATOM 687 C CA . THR A 1 89 ? -1.568 -3.445 -18.685 1.00 79.81 89 THR A CA 1
ATOM 688 C C . THR A 1 89 ? -1.569 -4.881 -19.218 1.00 79.81 89 THR A C 1
ATOM 690 O O . THR A 1 89 ? -0.698 -5.239 -20.009 1.00 79.81 89 THR A O 1
ATOM 693 N N . GLY A 1 90 ? -2.471 -5.744 -18.736 1.00 82.56 90 GLY A N 1
ATOM 694 C CA . GLY A 1 90 ? -2.482 -7.179 -19.044 1.00 82.56 90 GLY A CA 1
ATOM 695 C C . GLY A 1 90 ? -1.237 -7.945 -18.570 1.00 82.56 90 GLY A C 1
ATOM 696 O O . GLY A 1 90 ? -1.049 -9.103 -18.935 1.00 82.56 90 GLY A O 1
ATOM 697 N N . THR A 1 91 ? -0.355 -7.304 -17.793 1.00 79.94 91 THR A N 1
ATOM 698 C CA . THR A 1 91 ? 0.983 -7.809 -17.458 1.00 79.94 91 THR A CA 1
ATOM 699 C C . THR A 1 91 ? 1.188 -7.860 -15.946 1.00 79.94 91 THR A C 1
ATOM 701 O O . THR A 1 91 ? 0.828 -6.928 -15.232 1.00 79.94 91 THR A O 1
ATOM 704 N N . LEU A 1 92 ? 1.832 -8.918 -15.442 1.00 84.25 92 LEU A N 1
ATOM 705 C CA . LEU A 1 92 ? 2.299 -8.990 -14.054 1.00 84.25 92 LEU A CA 1
ATOM 706 C C . LEU A 1 92 ? 3.448 -7.986 -13.832 1.00 84.25 92 LEU A C 1
ATOM 708 O O . LEU A 1 92 ? 4.562 -8.185 -14.330 1.00 84.25 92 LEU A O 1
ATOM 712 N N . LEU A 1 93 ? 3.195 -6.904 -13.092 1.00 80.69 93 LEU A N 1
ATOM 713 C CA . LEU A 1 93 ? 4.197 -5.854 -12.867 1.00 80.69 93 LEU A CA 1
ATOM 714 C C . LEU A 1 93 ? 4.981 -6.061 -11.568 1.00 80.69 93 LEU A C 1
ATOM 716 O O . LEU A 1 93 ? 6.194 -5.855 -11.570 1.00 80.69 93 LEU A O 1
ATOM 720 N N . TYR A 1 94 ? 4.322 -6.499 -10.492 1.00 80.19 94 TYR A N 1
ATOM 721 C CA . TYR A 1 94 ? 4.983 -6.843 -9.233 1.00 80.19 94 TYR A CA 1
ATOM 722 C C . TYR A 1 94 ? 5.506 -8.278 -9.279 1.00 80.19 94 TYR A C 1
ATOM 724 O O . TYR A 1 94 ? 4.744 -9.238 -9.211 1.00 80.19 94 TYR A O 1
ATOM 732 N N . GLU A 1 95 ? 6.826 -8.411 -9.413 1.00 76.38 95 GLU A N 1
ATOM 733 C CA . GLU A 1 95 ? 7.498 -9.712 -9.457 1.00 76.38 95 GLU A CA 1
ATOM 734 C C . GLU A 1 95 ? 7.781 -10.248 -8.046 1.00 76.38 95 GLU A C 1
ATOM 736 O O . GLU A 1 95 ? 7.383 -11.366 -7.719 1.00 76.38 95 GLU A O 1
ATOM 741 N N . ASP A 1 96 ? 8.425 -9.449 -7.186 1.00 83.00 96 ASP A N 1
ATOM 742 C CA . ASP A 1 96 ? 8.875 -9.890 -5.859 1.00 83.00 96 ASP A CA 1
ATOM 743 C C . ASP A 1 96 ? 8.180 -9.189 -4.679 1.00 83.00 96 ASP A C 1
ATOM 745 O O . ASP A 1 96 ? 8.192 -9.712 -3.563 1.00 83.00 96 ASP A O 1
ATOM 749 N N . LEU A 1 97 ? 7.555 -8.028 -4.889 1.00 84.75 97 LEU A N 1
ATOM 750 C CA . LEU A 1 97 ? 6.850 -7.293 -3.840 1.00 84.75 97 LEU A CA 1
ATOM 751 C C . LEU A 1 97 ? 5.373 -7.702 -3.785 1.00 84.75 97 LEU A C 1
ATOM 753 O O . LEU A 1 97 ? 4.589 -7.361 -4.665 1.00 84.75 97 LEU A O 1
ATOM 757 N N . LYS A 1 98 ? 4.996 -8.422 -2.725 1.00 84.00 98 LYS A N 1
ATOM 758 C CA . LYS A 1 98 ? 3.607 -8.850 -2.461 1.00 84.00 98 LYS A CA 1
ATOM 759 C C . LYS A 1 98 ? 2.964 -8.120 -1.282 1.00 84.00 98 LYS A C 1
ATOM 761 O O . LYS A 1 98 ? 1.804 -8.355 -0.964 1.00 84.00 98 LYS A O 1
ATOM 766 N N . GLU A 1 99 ? 3.730 -7.261 -0.625 1.00 90.56 99 GLU A N 1
ATOM 767 C CA . GLU A 1 99 ? 3.344 -6.534 0.577 1.00 90.56 99 GLU A CA 1
ATOM 768 C C . GLU A 1 99 ? 3.090 -5.066 0.239 1.00 90.56 99 GLU A C 1
ATOM 770 O O . GLU A 1 99 ? 3.757 -4.482 -0.617 1.00 90.56 99 GLU A O 1
ATOM 775 N N . ALA A 1 100 ? 2.130 -4.458 0.932 1.00 94.88 100 ALA A N 1
ATOM 776 C CA . ALA A 1 100 ? 1.815 -3.049 0.765 1.00 94.88 100 ALA A CA 1
ATOM 777 C C . ALA A 1 100 ? 2.636 -2.215 1.751 1.00 94.88 100 ALA A C 1
ATOM 779 O O . ALA A 1 100 ? 2.508 -2.376 2.965 1.00 94.88 100 ALA A O 1
ATOM 780 N N . TYR A 1 101 ? 3.447 -1.303 1.223 1.00 96.75 101 TYR A N 1
ATOM 781 C CA . TYR A 1 101 ? 4.320 -0.431 2.003 1.00 96.75 101 TYR A CA 1
ATOM 782 C C . TYR A 1 101 ? 3.967 1.038 1.800 1.00 96.75 101 TYR A C 1
ATOM 784 O O . TYR A 1 101 ? 3.679 1.456 0.683 1.00 96.75 101 TYR A O 1
ATOM 792 N N . LEU A 1 102 ? 4.036 1.849 2.854 1.00 98.12 102 LEU A N 1
ATOM 793 C CA . LEU A 1 102 ? 3.810 3.294 2.782 1.00 98.12 102 LEU A CA 1
ATOM 794 C C . LEU A 1 102 ? 4.902 4.079 3.499 1.00 98.12 102 LEU A C 1
ATOM 796 O O . LEU A 1 102 ? 5.491 3.616 4.471 1.00 98.12 102 LEU A O 1
ATOM 800 N N . HIS A 1 103 ? 5.112 5.317 3.054 1.00 98.12 103 HIS A N 1
ATOM 801 C CA . HIS A 1 103 ? 5.862 6.293 3.837 1.00 98.12 103 HIS A CA 1
ATOM 802 C C . HIS A 1 103 ? 5.184 6.494 5.212 1.00 98.12 103 HIS A C 1
ATOM 804 O O . HIS A 1 103 ? 3.946 6.518 5.261 1.00 98.12 103 HIS A O 1
ATOM 810 N N . PRO A 1 104 ? 5.933 6.693 6.316 1.00 98.44 104 PRO A N 1
ATOM 811 C CA . PRO A 1 104 ? 5.359 6.838 7.658 1.00 98.44 104 PRO A CA 1
ATOM 812 C C . PRO A 1 104 ? 4.227 7.872 7.769 1.00 98.44 1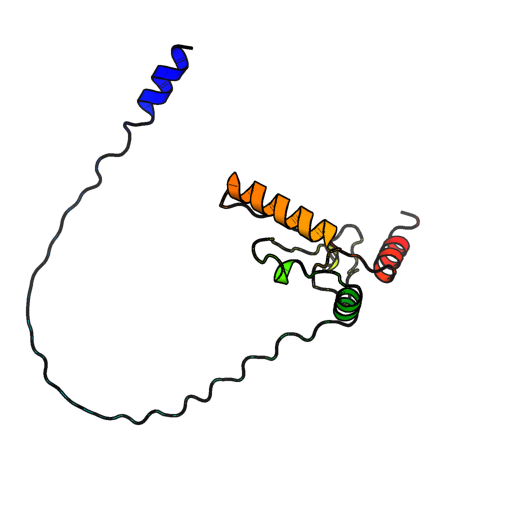04 PRO A C 1
ATOM 814 O O . PRO A 1 104 ? 3.190 7.601 8.380 1.00 98.44 104 PRO A O 1
ATOM 817 N N . ASP A 1 105 ? 4.368 9.031 7.121 1.00 98.38 105 ASP A N 1
ATOM 818 C CA . ASP A 1 105 ? 3.338 10.084 7.142 1.00 98.38 105 ASP A CA 1
ATOM 819 C C . ASP A 1 105 ? 2.044 9.677 6.422 1.00 98.38 105 ASP A C 1
ATOM 821 O O . ASP A 1 105 ? 0.933 9.982 6.878 1.00 98.38 105 ASP A O 1
ATOM 825 N N . ALA A 1 106 ? 2.174 8.938 5.316 1.00 98.31 106 ALA A N 1
ATOM 826 C CA . ALA A 1 106 ? 1.034 8.382 4.599 1.00 98.31 106 ALA A CA 1
ATOM 827 C C . ALA A 1 106 ? 0.355 7.293 5.439 1.00 98.31 106 ALA A C 1
ATOM 829 O O . ALA A 1 106 ? -0.869 7.297 5.565 1.00 98.31 106 ALA A O 1
ATOM 830 N N . MET A 1 107 ? 1.134 6.431 6.103 1.00 98.50 107 MET A N 1
ATOM 831 C CA . MET A 1 107 ? 0.604 5.412 7.012 1.00 98.50 107 MET A CA 1
ATOM 832 C C . MET A 1 107 ? -0.174 6.041 8.176 1.00 98.50 107 MET A C 1
ATOM 834 O O . MET A 1 107 ? -1.285 5.610 8.486 1.00 98.50 107 MET A O 1
ATOM 838 N N . LYS A 1 108 ? 0.347 7.111 8.792 1.00 98.62 108 LYS A N 1
ATOM 839 C CA . LYS A 1 108 ? -0.352 7.855 9.856 1.00 98.62 108 LYS A CA 1
ATOM 840 C C . LYS A 1 108 ? -1.705 8.388 9.381 1.00 98.62 108 LYS A C 1
ATOM 842 O O . LYS A 1 108 ? -2.705 8.280 10.095 1.00 98.62 108 LYS A O 1
ATOM 847 N N . SER A 1 109 ? -1.737 8.947 8.175 1.00 98.62 109 SER A N 1
ATOM 848 C CA . SER A 1 109 ? -2.960 9.478 7.568 1.00 98.62 109 SER A CA 1
ATOM 849 C C . SER A 1 109 ? -3.958 8.365 7.239 1.00 98.62 109 SER A C 1
ATOM 851 O O . SER A 1 109 ? -5.144 8.503 7.539 1.00 98.62 109 SER A O 1
ATOM 853 N N . LEU A 1 110 ? -3.478 7.229 6.724 1.00 98.62 110 LEU A N 1
ATOM 854 C CA . LEU A 1 110 ? -4.293 6.054 6.432 1.00 98.62 110 LEU A CA 1
ATOM 855 C C . LEU A 1 110 ? -4.934 5.471 7.703 1.00 98.62 110 LEU A C 1
ATOM 857 O O . LEU A 1 110 ? -6.143 5.249 7.720 1.00 98.62 110 LEU A O 1
ATOM 861 N N . LYS A 1 111 ? -4.179 5.318 8.802 1.00 98.56 111 LYS A N 1
ATOM 862 C CA . LYS A 1 111 ? -4.733 4.864 10.097 1.00 98.56 111 LYS A CA 1
ATOM 863 C C . LYS A 1 111 ? -5.819 5.801 10.614 1.00 98.56 111 LYS A C 1
ATOM 865 O O . LYS A 1 111 ? -6.836 5.358 11.143 1.00 98.56 111 LYS A O 1
ATOM 870 N N . ARG A 1 112 ? -5.626 7.114 10.451 1.00 98.75 112 ARG A N 1
ATOM 871 C CA . ARG A 1 112 ? -6.649 8.100 10.815 1.00 98.75 112 ARG A CA 1
ATOM 872 C C . ARG A 1 112 ? -7.912 7.919 9.974 1.00 98.75 112 ARG A C 1
ATOM 874 O O . ARG A 1 112 ? -8.997 7.944 10.544 1.00 98.75 112 ARG A O 1
ATOM 881 N N . ALA A 1 113 ? -7.779 7.733 8.663 1.00 98.69 113 ALA A N 1
ATOM 882 C CA . ALA A 1 113 ? -8.916 7.504 7.775 1.00 98.69 113 ALA A CA 1
ATOM 883 C C . ALA A 1 113 ? -9.669 6.211 8.135 1.00 98.69 113 ALA A C 1
ATOM 885 O O . ALA A 1 113 ? -10.887 6.244 8.285 1.00 98.69 113 ALA A O 1
ATOM 886 N N . GLN A 1 114 ? -8.947 5.111 8.371 1.00 98.62 114 GLN A N 1
ATOM 887 C CA . GLN A 1 114 ? -9.519 3.830 8.792 1.00 98.62 114 GLN A CA 1
ATOM 888 C C . GLN A 1 114 ? -10.284 3.946 10.118 1.00 98.62 114 GLN A C 1
ATOM 890 O O . GLN A 1 114 ? -11.406 3.453 10.232 1.00 98.62 114 GLN A O 1
ATOM 895 N N . ARG A 1 115 ? -9.717 4.647 11.110 1.00 98.62 115 ARG A N 1
ATOM 896 C CA . ARG A 1 115 ? -10.398 4.916 12.385 1.00 98.62 115 ARG A CA 1
ATOM 897 C C . ARG A 1 115 ? -11.699 5.691 12.176 1.00 98.62 115 ARG A C 1
ATOM 899 O O . ARG A 1 115 ? -12.733 5.272 12.680 1.00 98.62 115 ARG A O 1
ATOM 906 N N . LEU A 1 116 ? -11.652 6.792 11.424 1.00 98.69 116 LEU A N 1
ATOM 907 C CA . LEU A 1 116 ? -12.831 7.624 11.155 1.00 98.69 116 LEU A CA 1
ATOM 908 C C . LEU A 1 116 ? -13.927 6.843 10.414 1.00 98.69 116 LEU A C 1
ATOM 910 O O . LEU A 1 116 ? -15.107 7.016 10.711 1.00 98.69 116 LEU A O 1
ATOM 914 N N . LEU A 1 117 ? -13.543 5.963 9.484 1.00 98.62 117 LEU A N 1
ATOM 915 C CA . LEU A 1 117 ? -14.478 5.077 8.793 1.00 98.62 117 LEU A CA 1
ATOM 916 C C . LEU A 1 117 ? -15.167 4.128 9.778 1.00 98.62 117 LEU A C 1
ATOM 918 O O . LEU A 1 117 ? -16.390 4.027 9.763 1.00 98.62 117 LEU A O 1
ATOM 922 N N . LYS A 1 118 ? -14.401 3.473 10.656 1.00 98.31 118 LYS A N 1
ATOM 923 C CA . LYS A 1 118 ? -14.941 2.525 11.642 1.00 98.31 118 LYS A CA 1
ATOM 924 C C . LYS A 1 118 ? -15.806 3.179 12.714 1.00 98.31 118 LYS A C 1
ATOM 926 O O . LYS A 1 118 ? -16.740 2.545 13.190 1.00 98.31 118 LYS A O 1
ATOM 931 N N . GLU A 1 119 ? -15.527 4.429 13.078 1.00 98.50 119 GLU A N 1
ATOM 932 C CA . GLU A 1 119 ? -16.372 5.202 13.998 1.00 98.50 119 GLU A CA 1
ATOM 933 C C . GLU A 1 119 ? -17.781 5.425 13.431 1.00 98.50 119 GLU A C 1
ATOM 935 O O . GLU A 1 119 ? -18.753 5.389 14.181 1.00 98.50 119 GLU A O 1
ATOM 940 N N . GLN A 1 120 ? -17.905 5.624 12.115 1.00 98.31 120 GLN A N 1
ATOM 941 C CA . GLN A 1 120 ? -19.198 5.835 11.453 1.00 98.31 120 GLN A CA 1
ATOM 942 C C . GLN A 1 120 ? -19.853 4.522 11.008 1.00 98.31 120 GLN A C 1
ATOM 944 O O . GLN A 1 120 ? -21.068 4.366 11.106 1.00 98.31 120 GLN A O 1
ATOM 949 N N . TYR A 1 121 ? -19.047 3.571 10.535 1.00 98.25 121 TYR A N 1
ATOM 950 C CA . TYR A 1 121 ? -19.485 2.301 9.965 1.00 98.25 121 TYR A CA 1
ATOM 951 C C . TYR A 1 121 ? -18.604 1.157 10.503 1.00 98.25 121 TYR A C 1
ATOM 953 O O . TYR A 1 121 ? -17.644 0.752 9.844 1.00 98.25 121 TYR A O 1
ATOM 961 N N . PRO A 1 122 ? -18.913 0.590 11.687 1.00 97.19 122 PRO A N 1
ATOM 962 C CA . PRO A 1 122 ? -18.045 -0.391 12.353 1.00 97.19 122 PRO A CA 1
ATOM 963 C C . PRO A 1 122 ? -17.707 -1.638 11.520 1.00 97.19 122 PRO A C 1
ATOM 965 O O . PRO A 1 122 ? -16.632 -2.219 11.677 1.00 97.19 122 PRO A O 1
ATOM 968 N N . GLY A 1 123 ? -18.606 -2.034 10.614 1.00 97.19 123 GLY A N 1
ATOM 969 C CA . GLY A 1 123 ? -18.425 -3.180 9.717 1.00 97.19 123 GLY A CA 1
ATOM 970 C C . GLY A 1 123 ? -17.593 -2.902 8.460 1.00 97.19 123 GLY A C 1
ATOM 971 O O . GLY A 1 123 ? -17.406 -3.812 7.662 1.00 97.19 123 GLY A O 1
ATOM 972 N N . TYR A 1 124 ? -17.130 -1.667 8.248 1.00 98.12 124 TYR A N 1
ATOM 973 C CA . TYR A 1 124 ? -16.432 -1.268 7.027 1.00 98.12 124 TYR A CA 1
ATOM 974 C C . TYR A 1 124 ? -14.921 -1.194 7.275 1.00 98.12 124 TYR A C 1
ATOM 976 O O . TYR A 1 124 ? -14.452 -0.941 8.391 1.00 98.12 124 TYR A O 1
ATOM 984 N N . SER A 1 125 ? -14.165 -1.407 6.201 1.00 98.12 125 SER A N 1
ATOM 985 C CA . SER A 1 125 ? -12.713 -1.275 6.163 1.00 98.12 125 SER A CA 1
ATOM 986 C C . SER A 1 125 ? -12.286 -0.694 4.821 1.00 98.12 125 SER A C 1
ATOM 988 O O . SER A 1 125 ? -12.889 -0.988 3.789 1.00 98.12 125 SER A O 1
ATOM 990 N N . LEU A 1 126 ? -11.233 0.119 4.836 1.00 98.31 126 LEU A N 1
ATOM 991 C CA . LEU A 1 126 ? -10.559 0.545 3.617 1.00 98.31 126 LEU A CA 1
ATOM 992 C C . LEU A 1 126 ? -9.874 -0.648 2.942 1.00 98.31 126 LEU A C 1
ATOM 994 O O . LEU A 1 126 ? -9.416 -1.574 3.616 1.00 98.31 126 LEU A O 1
ATOM 998 N N . ILE A 1 127 ? -9.775 -0.576 1.616 1.00 97.44 127 ILE A N 1
ATOM 999 C CA . ILE A 1 127 ? -9.013 -1.503 0.782 1.00 97.44 127 ILE A CA 1
ATOM 1000 C C . ILE A 1 127 ? -7.923 -0.740 0.029 1.00 97.44 127 ILE A C 1
ATOM 1002 O O . ILE A 1 127 ? -8.184 0.290 -0.594 1.00 97.44 127 ILE A O 1
ATOM 1006 N N . VAL A 1 128 ? -6.690 -1.231 0.120 1.00 96.69 128 VAL A N 1
ATOM 1007 C CA . VAL A 1 128 ? -5.523 -0.662 -0.556 1.00 96.69 128 VAL A CA 1
ATOM 1008 C C . VAL A 1 128 ? -5.229 -1.482 -1.804 1.00 96.69 128 VAL A C 1
ATOM 1010 O O . VAL A 1 128 ? -4.809 -2.635 -1.704 1.00 96.69 128 VAL A O 1
ATOM 1013 N N . TYR A 1 129 ? -5.430 -0.866 -2.969 1.00 93.56 129 TYR A N 1
ATOM 1014 C CA . TYR A 1 129 ? -5.151 -1.492 -4.266 1.00 93.56 129 TYR A CA 1
ATOM 1015 C C . TYR A 1 129 ? -3.727 -1.262 -4.773 1.00 93.56 129 TYR A C 1
ATOM 1017 O O . TYR A 1 129 ? -3.226 -2.028 -5.596 1.00 93.56 129 TYR A O 1
ATOM 1025 N N . ASP A 1 130 ? -3.079 -0.199 -4.295 1.00 92.50 130 ASP A N 1
ATOM 1026 C CA . ASP A 1 130 ? -1.701 0.125 -4.633 1.00 92.50 130 ASP A CA 1
ATOM 1027 C C . ASP A 1 130 ? -1.013 0.889 -3.497 1.00 92.50 130 ASP A C 1
ATOM 1029 O O . ASP A 1 130 ? -1.669 1.557 -2.695 1.00 92.50 130 ASP A O 1
ATOM 1033 N N . ALA A 1 131 ? 0.310 0.776 -3.428 1.00 94.56 131 ALA A N 1
ATOM 1034 C CA . ALA A 1 131 ? 1.132 1.328 -2.357 1.00 94.56 131 ALA A CA 1
ATOM 1035 C C . ALA A 1 131 ? 2.488 1.807 -2.914 1.00 94.56 131 ALA A C 1
ATOM 1037 O O . ALA A 1 131 ? 2.582 2.204 -4.075 1.00 94.56 131 ALA A O 1
ATOM 1038 N N . ALA A 1 132 ? 3.547 1.823 -2.100 1.00 93.69 132 ALA A N 1
ATOM 1039 C CA . ALA A 1 132 ? 4.878 2.209 -2.554 1.00 93.69 132 ALA A CA 1
ATOM 1040 C C . ALA A 1 132 ? 5.318 1.368 -3.761 1.00 93.69 132 ALA A C 1
ATOM 1042 O O . ALA A 1 132 ? 5.439 0.145 -3.682 1.00 93.69 132 ALA A O 1
ATOM 1043 N N . ARG A 1 133 ? 5.596 2.059 -4.869 1.00 90.62 133 ARG A N 1
ATOM 1044 C CA . ARG A 1 133 ? 6.042 1.464 -6.124 1.00 90.62 133 ARG A CA 1
ATOM 1045 C C . ARG A 1 133 ? 7.526 1.770 -6.337 1.00 90.62 133 ARG A C 1
ATOM 1047 O O . ARG A 1 133 ? 7.872 2.935 -6.539 1.00 90.62 133 ARG A O 1
ATOM 1054 N N . PRO A 1 134 ? 8.415 0.763 -6.319 1.00 86.44 134 PRO A N 1
ATOM 1055 C CA . PRO A 1 134 ? 9.812 0.965 -6.680 1.00 86.44 134 PRO A CA 1
ATOM 1056 C C . PRO A 1 134 ? 9.950 1.540 -8.094 1.00 86.44 134 PRO A C 1
ATOM 1058 O O . PRO A 1 134 ? 9.172 1.199 -8.990 1.00 86.44 134 PRO A O 1
ATOM 1061 N N . LEU A 1 135 ? 10.979 2.362 -8.321 1.00 87.62 135 LEU A N 1
ATOM 1062 C CA . LEU A 1 135 ? 11.227 2.986 -9.629 1.00 87.62 135 LEU A CA 1
ATOM 1063 C C . LEU A 1 135 ? 11.361 1.962 -10.765 1.00 87.62 135 LEU A C 1
ATOM 1065 O O . LEU A 1 135 ? 10.895 2.225 -11.868 1.00 87.62 135 LEU A O 1
ATOM 1069 N N . SER A 1 136 ? 11.929 0.781 -10.496 1.00 85.81 136 SER A N 1
ATOM 1070 C CA . SER A 1 136 ? 12.012 -0.314 -11.473 1.00 85.81 136 SER A CA 1
ATOM 1071 C C . SER A 1 136 ? 10.635 -0.745 -11.981 1.00 85.81 136 SER A C 1
ATOM 1073 O O . SER A 1 136 ? 10.454 -0.946 -13.180 1.00 85.81 136 SER A O 1
ATOM 1075 N N . VAL A 1 137 ? 9.641 -0.825 -11.093 1.00 85.38 137 VAL A N 1
ATOM 1076 C CA . VAL A 1 137 ? 8.272 -1.161 -11.486 1.00 85.38 137 VAL A CA 1
ATOM 1077 C C . VAL A 1 137 ? 7.605 0.002 -12.210 1.00 85.38 137 VAL A C 1
ATOM 1079 O O . VAL A 1 137 ? 6.895 -0.213 -13.189 1.00 85.38 137 VAL A O 1
ATOM 1082 N N . GLN A 1 138 ? 7.845 1.238 -11.770 1.00 87.81 138 GLN A N 1
ATOM 1083 C CA . GLN A 1 138 ? 7.323 2.414 -12.465 1.00 87.81 138 GLN A CA 1
ATOM 1084 C C . GLN A 1 138 ? 7.845 2.496 -13.906 1.00 87.81 138 GLN A C 1
ATOM 1086 O O . GLN A 1 138 ? 7.074 2.790 -14.819 1.00 87.81 138 GLN A O 1
ATOM 1091 N N . GLN A 1 139 ? 9.126 2.186 -14.113 1.00 89.31 139 GLN A N 1
ATOM 1092 C CA . GLN A 1 139 ? 9.734 2.115 -15.437 1.00 89.31 139 GLN A CA 1
ATOM 1093 C C . GLN A 1 139 ? 9.125 0.984 -16.269 1.00 89.31 139 GLN A C 1
ATOM 1095 O O . GLN A 1 139 ? 8.737 1.217 -17.407 1.00 89.31 139 GLN A O 1
ATOM 1100 N N . LYS A 1 140 ? 8.948 -0.210 -15.687 1.00 87.94 140 LYS A N 1
ATOM 1101 C CA . LYS A 1 140 ? 8.281 -1.333 -16.360 1.00 87.94 140 LYS A CA 1
ATOM 1102 C C . LYS A 1 140 ? 6.865 -0.965 -16.805 1.00 87.94 140 LYS A C 1
ATOM 1104 O O . LYS A 1 140 ? 6.494 -1.231 -17.941 1.00 87.94 140 LYS A O 1
ATOM 1109 N N . MET A 1 141 ? 6.089 -0.314 -15.936 1.00 88.94 141 MET A N 1
ATOM 1110 C CA . MET A 1 141 ? 4.754 0.172 -16.286 1.00 88.94 141 MET A CA 1
ATOM 1111 C C . MET A 1 141 ? 4.814 1.183 -17.436 1.00 88.94 141 MET A C 1
ATOM 1113 O O . MET A 1 141 ? 4.042 1.061 -18.381 1.00 88.94 141 MET A O 1
ATOM 1117 N N . TRP A 1 142 ? 5.743 2.143 -17.385 1.00 89.44 142 TRP A N 1
ATOM 1118 C CA . TRP A 1 142 ? 5.960 3.107 -18.467 1.00 89.44 142 TRP A CA 1
ATOM 1119 C C . TRP A 1 142 ? 6.303 2.421 -19.793 1.00 89.44 142 TRP A C 1
ATOM 1121 O O . TRP A 1 142 ? 5.754 2.775 -20.831 1.00 89.44 142 TRP A O 1
ATOM 1131 N N . ASP A 1 143 ? 7.174 1.415 -19.765 1.00 91.44 143 ASP A N 1
ATOM 1132 C CA . ASP A 1 143 ? 7.595 0.691 -20.962 1.00 91.44 143 ASP A CA 1
ATOM 1133 C C . ASP A 1 143 ? 6.455 -0.077 -21.634 1.00 91.44 143 ASP A C 1
ATOM 1135 O O . ASP A 1 143 ? 6.484 -0.225 -22.854 1.00 91.44 143 ASP A O 1
ATOM 1139 N N . VAL A 1 144 ? 5.451 -0.514 -20.867 1.00 86.88 144 VAL A N 1
ATOM 1140 C CA . VAL A 1 144 ? 4.253 -1.175 -21.404 1.00 86.88 144 VAL A CA 1
ATOM 1141 C C . VAL A 1 144 ? 3.292 -0.182 -22.066 1.00 86.88 144 VAL A C 1
ATOM 1143 O O . VAL A 1 144 ? 2.659 -0.527 -23.058 1.00 86.88 144 VAL A O 1
ATOM 1146 N N . VAL A 1 145 ? 3.178 1.044 -21.543 1.00 87.69 145 VAL A N 1
ATOM 1147 C CA . VAL A 1 145 ? 2.168 2.023 -22.001 1.00 87.69 145 VAL A CA 1
ATOM 1148 C C . VAL A 1 145 ? 2.713 3.092 -22.948 1.00 87.69 145 VAL A C 1
ATOM 1150 O O . VAL A 1 145 ? 1.942 3.823 -23.563 1.00 87.69 145 VAL A O 1
ATOM 1153 N N . LYS A 1 146 ? 4.036 3.241 -23.077 1.00 85.94 146 LYS A N 1
ATOM 1154 C CA . LYS A 1 146 ? 4.620 4.250 -23.970 1.00 85.94 146 LYS A CA 1
ATOM 1155 C C . LYS A 1 146 ? 4.245 3.933 -25.428 1.00 85.94 146 LYS A C 1
ATOM 1157 O O . LYS A 1 146 ? 4.772 3.006 -26.032 1.00 85.94 146 LYS A O 1
ATOM 1162 N N . GLY A 1 147 ? 3.332 4.716 -25.998 1.00 83.88 147 GLY A N 1
ATOM 1163 C CA . GLY A 1 147 ? 2.892 4.571 -27.391 1.00 83.88 147 GLY A CA 1
ATOM 1164 C C . GLY A 1 147 ? 1.543 3.875 -27.599 1.00 83.88 147 GLY A C 1
ATOM 1165 O O . GLY A 1 147 ? 1.214 3.587 -28.748 1.00 83.88 147 GLY A O 1
ATOM 1166 N N . THR A 1 148 ? 0.779 3.622 -26.532 1.00 78.56 148 THR A N 1
ATOM 1167 C CA . THR A 1 148 ? -0.669 3.340 -26.608 1.00 78.56 148 THR A CA 1
ATOM 1168 C C . THR A 1 148 ? -1.465 4.633 -26.703 1.00 78.56 148 THR A C 1
ATOM 1170 O O . THR A 1 148 ? -2.436 4.673 -27.484 1.00 78.56 148 THR A O 1
#

Radius of gyration: 28.66 Å; chains: 1; bounding box: 61×64×69 Å